Protein AF-A0A937IKQ8-F1 (afdb_monomer)

Solvent-accessible surface area (backbone atoms only — not comparable to full-atom values): 3748 Å² total; per-residue (Å²): 136,86,84,57,76,67,43,77,78,46,71,52,63,46,95,84,68,37,40,35,40,40,33,28,37,29,74,87,68,35,16,22,29,39,33,33,38,35,54,89,88,70,75,70,53,76,44,80,73,64,79,43,60,84,49,79,26,85,39,75,89,78,72

Radius of gyration: 12.31 Å; Cα contacts (8 Å, |Δi|>4): 129; chains: 1; bounding box: 27×24×31 Å

Structure (mmCIF, N/CA/C/O backbone):
data_AF-A0A937IKQ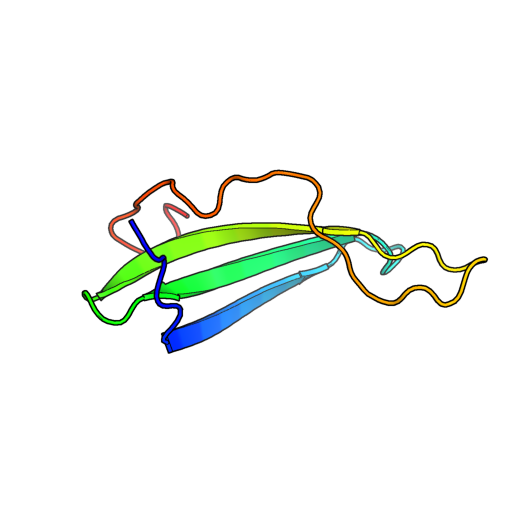8-F1
#
_entry.id   AF-A0A937IKQ8-F1
#
loop_
_atom_site.group_PDB
_atom_site.id
_atom_site.type_symbol
_atom_site.label_atom_id
_atom_site.label_alt_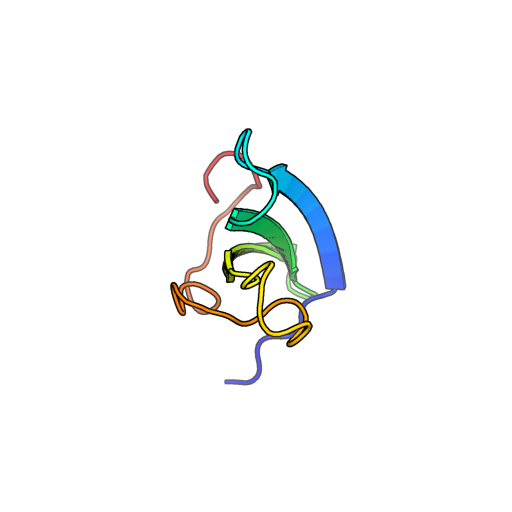id
_atom_site.label_comp_id
_atom_site.label_asym_id
_atom_site.label_entity_id
_atom_site.label_seq_id
_atom_site.pdbx_PDB_ins_code
_atom_site.Cartn_x
_atom_site.Cartn_y
_atom_site.Cartn_z
_atom_site.occupancy
_atom_site.B_iso_or_equiv
_atom_site.auth_seq_id
_atom_site.auth_comp_id
_atom_site.auth_asym_id
_atom_site.auth_atom_id
_atom_site.pdbx_PDB_model_num
ATOM 1 N N . MET A 1 1 ? -5.997 -13.805 9.670 1.00 60.97 1 MET A N 1
ATOM 2 C CA . MET A 1 1 ? -7.159 -12.913 9.454 1.00 60.97 1 MET A CA 1
ATOM 3 C C . MET A 1 1 ? -7.110 -12.409 8.024 1.00 60.97 1 MET A C 1
ATOM 5 O O . MET A 1 1 ? -6.022 -12.101 7.559 1.00 60.97 1 MET A O 1
ATOM 9 N N . LYS A 1 2 ? -8.241 -12.361 7.318 1.00 74.31 2 LYS A N 1
ATOM 10 C CA . LYS A 1 2 ? -8.310 -11.786 5.969 1.00 74.31 2 LYS A CA 1
ATOM 11 C C . LYS A 1 2 ? -8.476 -10.271 6.103 1.00 74.31 2 LYS A C 1
ATOM 13 O O . LYS A 1 2 ? -9.417 -9.826 6.752 1.00 74.31 2 LYS A O 1
ATOM 18 N N . ILE A 1 3 ? -7.555 -9.489 5.543 1.00 79.38 3 ILE A N 1
ATOM 19 C CA . ILE A 1 3 ? -7.698 -8.030 5.499 1.00 79.38 3 ILE A CA 1
ATOM 20 C C . ILE A 1 3 ? -8.673 -7.694 4.373 1.00 79.38 3 ILE A C 1
ATOM 22 O O . ILE A 1 3 ? -8.389 -7.964 3.209 1.00 79.38 3 ILE A O 1
ATOM 26 N N . GLU A 1 4 ? -9.814 -7.105 4.718 1.00 89.06 4 GLU A N 1
ATOM 27 C CA . GLU A 1 4 ? -10.802 -6.652 3.740 1.00 89.06 4 GLU A CA 1
ATOM 28 C C . GLU A 1 4 ? -10.693 -5.145 3.533 1.00 89.06 4 GLU A C 1
ATOM 30 O O . GLU A 1 4 ? -11.194 -4.333 4.321 1.00 89.06 4 GLU A O 1
ATOM 35 N N . ILE A 1 5 ? -9.991 -4.785 2.463 1.00 88.62 5 ILE A N 1
ATOM 36 C CA . ILE A 1 5 ? -9.876 -3.409 1.998 1.00 88.62 5 ILE A CA 1
ATOM 37 C C . ILE A 1 5 ? -11.189 -3.029 1.318 1.00 88.62 5 ILE A C 1
ATOM 39 O O . ILE A 1 5 ? -11.645 -3.726 0.414 1.00 88.62 5 ILE A O 1
ATOM 43 N N . LYS A 1 6 ? -11.790 -1.921 1.757 1.00 92.88 6 LYS A N 1
ATOM 44 C CA . LYS A 1 6 ? -12.998 -1.367 1.141 1.00 92.88 6 LYS A CA 1
ATOM 45 C C . LYS A 1 6 ? -12.638 -0.456 -0.025 1.00 92.88 6 LYS A C 1
ATOM 47 O O . LYS A 1 6 ? -13.232 -0.556 -1.090 1.00 92.88 6 LYS A O 1
ATOM 52 N N . THR A 1 7 ? -11.705 0.465 0.208 1.00 96.75 7 THR A N 1
ATOM 53 C CA . THR A 1 7 ? -11.281 1.453 -0.787 1.00 96.75 7 THR A CA 1
ATOM 54 C C . THR A 1 7 ? -9.889 1.974 -0.464 1.00 96.75 7 THR A C 1
ATOM 56 O O . THR A 1 7 ? -9.559 2.175 0.707 1.00 96.75 7 THR A O 1
ATOM 59 N N . VAL A 1 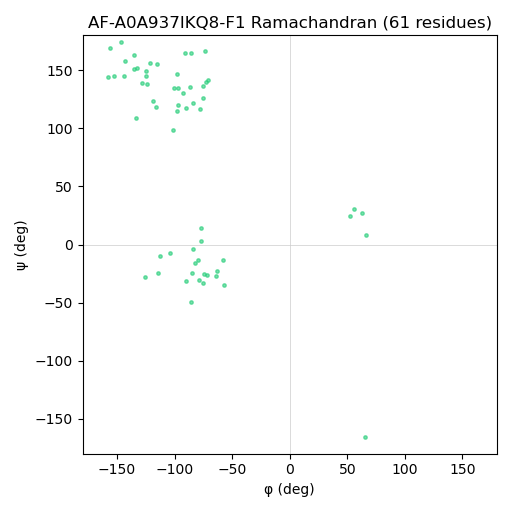8 ? -9.102 2.233 -1.504 1.00 97.25 8 VAL A N 1
ATOM 60 C CA . VAL A 1 8 ? -7.937 3.120 -1.423 1.00 97.25 8 VAL A CA 1
ATOM 61 C C . VAL A 1 8 ? -8.467 4.553 -1.376 1.00 97.25 8 VAL A C 1
ATOM 63 O O . VAL A 1 8 ? -9.437 4.868 -2.068 1.00 97.25 8 VAL A O 1
ATOM 66 N N . ILE A 1 9 ? -7.911 5.383 -0.498 1.00 97.62 9 ILE A N 1
ATOM 67 C CA . ILE A 1 9 ? -8.340 6.779 -0.295 1.00 97.62 9 ILE A CA 1
ATOM 68 C C . ILE A 1 9 ? -7.264 7.783 -0.693 1.00 97.62 9 ILE A C 1
ATOM 70 O O . ILE A 1 9 ? -7.591 8.922 -1.009 1.00 97.62 9 ILE A O 1
ATOM 74 N N . ASN A 1 10 ? -6.001 7.365 -0.682 1.00 97.62 10 ASN A N 1
ATOM 75 C CA . ASN A 1 10 ? -4.880 8.178 -1.112 1.00 97.62 10 ASN A CA 1
ATOM 76 C C . ASN A 1 10 ? -3.758 7.269 -1.623 1.00 97.62 10 ASN A C 1
ATOM 78 O O . ASN A 1 10 ? -3.543 6.192 -1.068 1.00 97.62 10 ASN A O 1
ATOM 82 N N . SER A 1 11 ? -3.043 7.729 -2.645 1.00 97.62 11 SER A N 1
ATOM 83 C CA . SER A 1 11 ? -1.886 7.044 -3.221 1.00 97.62 11 SER A CA 1
ATOM 84 C C . SER A 1 11 ? -0.768 8.059 -3.403 1.00 97.62 11 SER A C 1
ATOM 86 O O . SER A 1 11 ? -0.841 8.946 -4.258 1.00 97.62 11 SER A O 1
ATOM 88 N N . ILE A 1 12 ? 0.272 7.938 -2.587 1.00 97.62 1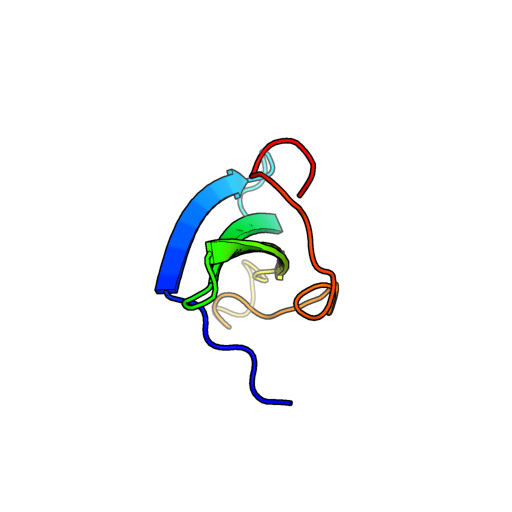2 ILE A N 1
ATOM 89 C CA . ILE A 1 12 ? 1.408 8.858 -2.583 1.00 97.62 12 ILE A CA 1
ATOM 90 C C . ILE A 1 12 ? 2.512 8.222 -3.416 1.00 97.62 12 ILE A C 1
ATOM 92 O O . ILE A 1 12 ? 3.031 7.168 -3.058 1.00 97.62 12 ILE A O 1
ATOM 96 N N . ASN A 1 13 ? 2.856 8.845 -4.539 1.00 97.69 13 ASN A N 1
ATOM 97 C CA . ASN A 1 13 ? 3.883 8.350 -5.453 1.00 97.69 13 ASN A CA 1
ATOM 98 C C . ASN A 1 13 ? 5.205 9.070 -5.193 1.00 97.69 13 ASN A C 1
ATOM 100 O O . ASN A 1 13 ? 5.214 10.263 -4.880 1.00 97.69 13 ASN A O 1
ATOM 104 N N . ASN A 1 14 ? 6.323 8.370 -5.370 1.00 97.00 14 ASN A N 1
ATOM 105 C CA . ASN A 1 14 ? 7.609 9.045 -5.479 1.00 97.00 14 ASN A CA 1
ATOM 106 C C . ASN A 1 14 ? 7.746 9.748 -6.842 1.00 97.00 14 ASN A C 1
ATOM 108 O O . ASN A 1 14 ? 7.000 9.482 -7.785 1.00 97.00 14 ASN A O 1
ATOM 112 N N . ASN A 1 15 ? 8.742 10.626 -6.962 1.00 97.31 15 ASN A N 1
ATOM 113 C CA . ASN A 1 15 ? 8.956 11.416 -8.180 1.00 97.31 15 ASN A CA 1
ATOM 114 C C . ASN A 1 15 ? 9.299 10.563 -9.412 1.00 97.31 15 ASN A C 1
ATOM 116 O O . ASN A 1 15 ? 9.023 10.972 -10.534 1.00 97.31 15 ASN A O 1
ATOM 120 N N . GLU A 1 16 ? 9.898 9.388 -9.211 1.00 95.19 16 GLU A N 1
ATOM 121 C CA . GLU A 1 16 ? 10.246 8.462 -10.295 1.00 95.19 16 GLU A CA 1
ATOM 122 C C . GLU A 1 16 ? 9.043 7.630 -10.768 1.00 95.19 16 GLU A C 1
ATOM 124 O O . GLU A 1 16 ? 9.100 6.983 -11.813 1.00 95.19 16 GLU A O 1
ATOM 129 N N . GLY A 1 17 ? 7.944 7.625 -10.006 1.00 94.12 17 GLY A N 1
ATOM 130 C CA . GLY A 1 17 ? 6.748 6.847 -10.306 1.00 94.12 17 GLY A CA 1
ATOM 131 C C . GLY A 1 17 ? 6.987 5.335 -10.311 1.00 94.12 17 GLY A C 1
ATOM 132 O O . GLY A 1 17 ? 6.299 4.624 -11.042 1.00 94.12 17 GLY A O 1
ATOM 133 N N . ASN A 1 18 ? 7.968 4.837 -9.558 1.00 95.88 18 ASN A N 1
ATOM 134 C CA . ASN A 1 18 ? 8.281 3.408 -9.400 1.00 95.88 18 ASN A CA 1
ATOM 135 C C . ASN A 1 18 ? 8.000 2.898 -7.975 1.00 95.88 18 ASN A C 1
ATOM 137 O O . ASN A 1 18 ? 8.001 1.687 -7.754 1.00 95.88 18 ASN A O 1
ATOM 141 N N . LEU A 1 19 ? 7.711 3.804 -7.034 1.00 97.00 19 LEU A N 1
ATOM 142 C CA . LEU A 1 19 ? 7.301 3.513 -5.664 1.00 97.00 19 LEU A CA 1
ATOM 143 C C . LEU A 1 19 ? 6.023 4.279 -5.328 1.00 97.00 19 LEU A C 1
ATOM 145 O O . LEU A 1 19 ? 5.890 5.461 -5.662 1.00 97.00 19 LEU A O 1
ATOM 149 N N . CYS A 1 20 ? 5.108 3.624 -4.621 1.00 97.25 20 CYS A N 1
ATOM 150 C CA . CYS A 1 20 ? 3.959 4.293 -4.033 1.00 97.25 20 CYS A CA 1
ATOM 151 C C . CYS A 1 20 ? 3.583 3.712 -2.671 1.00 97.25 20 CYS A C 1
ATOM 153 O O . CYS A 1 20 ? 3.894 2.563 -2.344 1.00 97.25 20 CYS A O 1
ATOM 155 N N . VAL A 1 21 ? 2.888 4.532 -1.890 1.00 98.19 21 VAL A N 1
ATOM 156 C CA . VAL A 1 21 ? 2.212 4.134 -0.658 1.00 98.19 21 VAL A CA 1
ATOM 157 C C . VAL A 1 21 ? 0.721 4.337 -0.861 1.00 98.19 21 VAL A C 1
ATOM 159 O O . VAL A 1 21 ? 0.276 5.467 -1.074 1.00 98.19 21 VAL A O 1
ATOM 162 N N . ASP A 1 22 ? -0.043 3.251 -0.780 1.00 97.81 22 ASP A N 1
ATOM 163 C CA . ASP A 1 22 ? -1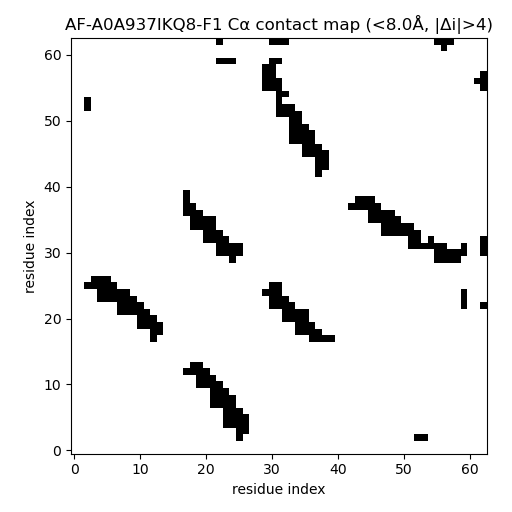.501 3.318 -0.821 1.00 97.81 22 ASP A CA 1
ATOM 164 C C . ASP A 1 22 ? -2.051 3.304 0.598 1.00 97.81 22 ASP A C 1
ATOM 166 O O . ASP A 1 22 ? -1.886 2.321 1.324 1.00 97.81 22 ASP A O 1
ATOM 170 N N . ILE A 1 23 ? -2.767 4.363 0.960 1.00 98.31 23 ILE A N 1
ATOM 171 C CA . ILE A 1 23 ? -3.544 4.449 2.193 1.00 98.31 23 ILE A CA 1
ATOM 172 C C . ILE A 1 23 ? -4.966 3.994 1.878 1.00 98.31 23 ILE A C 1
ATOM 174 O O . ILE A 1 23 ? -5.602 4.457 0.924 1.00 98.31 23 ILE A O 1
ATOM 178 N N . PHE A 1 24 ? -5.493 3.084 2.688 1.00 98.00 24 PHE A N 1
ATOM 179 C CA . PHE A 1 24 ? -6.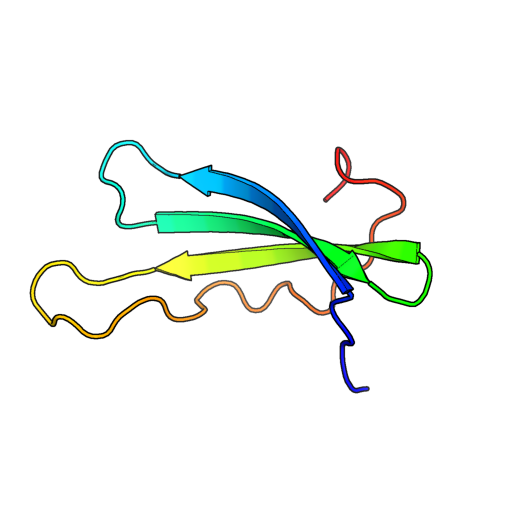789 2.467 2.457 1.00 98.00 24 PHE A CA 1
ATOM 180 C C . PHE A 1 24 ? -7.646 2.381 3.718 1.00 98.00 24 PHE A C 1
ATOM 182 O O . PHE A 1 24 ? -7.166 2.225 4.842 1.00 98.00 24 PHE A O 1
ATOM 189 N N . LYS A 1 25 ? -8.964 2.412 3.506 1.00 97.81 25 LYS A N 1
ATOM 190 C CA . LYS A 1 25 ? -9.975 2.171 4.538 1.00 97.81 25 LYS A CA 1
ATOM 191 C C . LYS A 1 25 ? -10.501 0.742 4.426 1.00 97.81 25 LYS A C 1
ATOM 193 O O . LYS A 1 25 ? -10.824 0.266 3.335 1.00 97.81 25 LYS A O 1
ATOM 198 N N . ARG A 1 26 ? -10.614 0.052 5.559 1.00 95.81 26 ARG A N 1
ATOM 199 C CA . ARG A 1 26 ? -11.174 -1.304 5.669 1.00 95.81 26 ARG A CA 1
ATOM 200 C C . ARG A 1 26 ? -12.681 -1.278 5.934 1.00 95.81 26 ARG A C 1
ATOM 202 O O . ARG A 1 26 ? -13.234 -0.267 6.372 1.00 95.81 26 ARG A O 1
ATOM 209 N N . ASN A 1 27 ? -13.348 -2.417 5.736 1.00 94.94 27 ASN A N 1
ATOM 210 C CA . ASN A 1 27 ? -14.782 -2.576 6.034 1.00 94.94 27 ASN A CA 1
ATOM 211 C C . ASN A 1 27 ? -15.131 -2.269 7.501 1.00 94.94 27 ASN A C 1
ATOM 213 O O . ASN A 1 27 ? -16.164 -1.668 7.780 1.00 94.94 27 ASN A O 1
ATOM 217 N N . ASN A 1 28 ? -14.235 -2.602 8.433 1.00 94.25 28 ASN A N 1
ATOM 218 C CA . ASN A 1 28 ? -14.390 -2.320 9.863 1.00 94.25 28 ASN A CA 1
ATOM 219 C C . ASN A 1 28 ? -14.104 -0.852 10.251 1.00 94.25 28 ASN A C 1
ATOM 221 O O . ASN A 1 28 ? -13.916 -0.562 11.427 1.00 94.25 28 ASN A O 1
ATOM 225 N N . GLN A 1 29 ? -14.043 0.060 9.277 1.00 94.25 29 GLN A N 1
ATOM 226 C CA . GLN A 1 29 ? -13.782 1.494 9.449 1.00 94.25 29 GLN A CA 1
ATOM 227 C C . GLN A 1 29 ? -12.384 1.864 9.968 1.00 94.25 29 GLN A C 1
ATOM 229 O O . GLN A 1 29 ? -12.136 3.041 10.209 1.00 94.25 29 GLN A O 1
ATOM 234 N N . THR A 1 30 ? -11.464 0.903 10.073 1.00 97.06 30 THR A N 1
ATOM 235 C CA . THR A 1 30 ? -10.049 1.176 10.368 1.00 97.06 30 THR A CA 1
ATOM 236 C C . THR A 1 30 ? -9.254 1.498 9.107 1.00 97.06 30 THR A C 1
ATOM 238 O O . THR A 1 30 ? -9.693 1.198 7.991 1.00 97.06 30 THR A O 1
ATOM 241 N N . PHE A 1 31 ? -8.061 2.057 9.294 1.00 97.94 31 PHE A N 1
ATOM 242 C CA . PHE A 1 31 ? -7.162 2.454 8.215 1.00 97.94 31 PHE A CA 1
ATOM 243 C C . PHE A 1 31 ? -5.877 1.630 8.233 1.00 97.94 31 PHE A C 1
ATOM 245 O O . PHE A 1 31 ? -5.495 1.042 9.254 1.00 97.94 31 PHE A O 1
ATOM 252 N N . GLY A 1 32 ? -5.248 1.530 7.072 1.00 97.38 32 GLY A N 1
ATOM 253 C CA . GLY A 1 32 ? -3.975 0.860 6.864 1.00 97.38 32 GLY A CA 1
ATOM 254 C C . GLY A 1 32 ? -3.292 1.408 5.627 1.00 97.38 32 GLY A C 1
ATOM 255 O O . GLY A 1 32 ? -3.915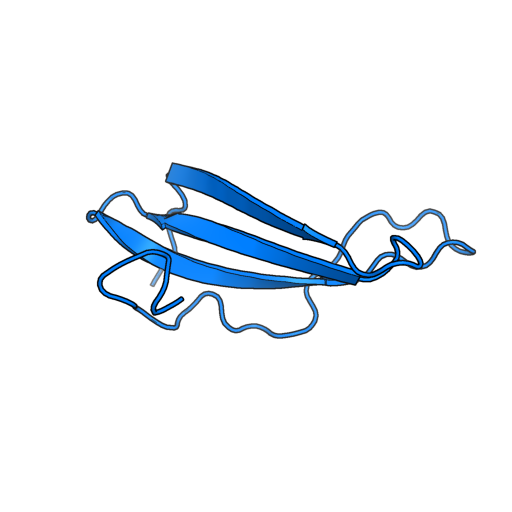 2.115 4.836 1.00 97.38 32 GLY A O 1
ATOM 256 N N . PHE A 1 33 ? -2.034 1.032 5.457 1.00 97.88 33 PHE A N 1
ATOM 257 C CA . PHE A 1 33 ? -1.284 1.333 4.254 1.00 97.88 33 PHE A CA 1
ATOM 258 C C . PHE A 1 33 ? -0.509 0.109 3.776 1.00 97.88 33 PHE A C 1
ATOM 260 O O . PHE A 1 33 ? -0.335 -0.875 4.508 1.00 97.88 33 PHE A O 1
ATOM 267 N N . GLU A 1 34 ? -0.080 0.155 2.524 1.00 98.00 34 GLU A N 1
ATOM 268 C CA . GLU A 1 34 ? 0.857 -0.805 1.959 1.00 98.00 34 GLU A CA 1
ATOM 269 C C . GLU A 1 34 ? 1.787 -0.102 0.973 1.00 98.00 34 GLU A C 1
ATOM 271 O O . GLU A 1 34 ? 1.383 0.831 0.278 1.00 98.00 34 GLU A O 1
ATOM 276 N N . GLU A 1 35 ? 3.032 -0.563 0.930 1.00 98.12 35 GLU A N 1
ATOM 277 C CA . GLU A 1 35 ? 4.049 -0.046 0.020 1.00 98.12 35 GLU A CA 1
ATOM 278 C C . GLU A 1 35 ? 4.141 -0.940 -1.207 1.00 98.12 35 GLU A C 1
ATOM 280 O O . GLU A 1 35 ? 4.222 -2.173 -1.097 1.00 98.12 35 GLU A O 1
ATOM 285 N N . TYR A 1 36 ? 4.185 -0.307 -2.372 1.00 97.31 36 TYR A N 1
ATOM 286 C CA . TYR A 1 36 ? 4.305 -0.991 -3.643 1.00 97.31 36 TYR A CA 1
ATOM 287 C C . TYR A 1 36 ? 5.492 -0.471 -4.433 1.00 97.31 36 TYR A C 1
ATOM 289 O O . TYR A 1 36 ? 5.861 0.703 -4.372 1.00 97.31 36 TYR A O 1
ATOM 297 N N . ARG A 1 37 ? 6.050 -1.376 -5.229 1.00 96.31 37 ARG A N 1
ATOM 298 C CA . ARG A 1 37 ? 7.061 -1.095 -6.236 1.00 96.31 37 ARG A CA 1
ATOM 299 C C . ARG A 1 37 ? 6.592 -1.617 -7.584 1.00 96.31 37 ARG A C 1
ATOM 301 O O . ARG A 1 37 ? 5.944 -2.658 -7.651 1.00 96.31 37 ARG A O 1
ATOM 308 N N . ARG A 1 38 ? 6.938 -0.908 -8.652 1.00 95.00 38 ARG A N 1
ATOM 309 C CA . ARG A 1 38 ? 6.936 -1.452 -10.011 1.00 95.00 38 ARG A CA 1
ATOM 310 C C . ARG A 1 38 ? 8.322 -1.271 -10.601 1.00 95.00 38 ARG A C 1
ATOM 312 O O . ARG A 1 38 ? 8.927 -0.215 -10.436 1.00 95.00 38 ARG A O 1
ATOM 319 N N . ASP A 1 39 ? 8.811 -2.285 -11.297 1.00 92.25 39 ASP A N 1
ATOM 320 C CA . ASP A 1 39 ? 10.075 -2.172 -12.018 1.00 92.25 39 ASP A CA 1
ATOM 321 C C . ASP A 1 39 ? 9.786 -1.680 -13.444 1.00 92.25 39 ASP A C 1
ATOM 323 O O . ASP A 1 39 ? 9.072 -2.369 -14.187 1.00 92.25 39 ASP A O 1
ATOM 327 N N . PRO A 1 40 ? 10.284 -0.492 -13.834 1.00 87.38 40 PRO A N 1
ATOM 328 C CA . PRO A 1 40 ? 10.002 0.077 -15.149 1.00 87.38 40 PRO A CA 1
ATOM 329 C C . PRO A 1 40 ? 10.556 -0.775 -16.301 1.00 87.38 40 PRO A C 1
ATOM 331 O O . PRO A 1 40 ? 10.030 -0.710 -17.410 1.00 87.38 40 PRO A O 1
ATOM 334 N N . GLU A 1 41 ? 11.562 -1.614 -16.048 1.00 90.62 41 GLU A N 1
ATOM 335 C CA . GLU A 1 41 ? 12.221 -2.448 -17.055 1.00 90.62 41 GLU A CA 1
ATOM 336 C C . GLU A 1 41 ? 11.511 -3.783 -17.316 1.00 90.62 41 GLU A C 1
ATOM 338 O O . GLU A 1 41 ? 11.685 -4.370 -18.382 1.00 90.62 41 GLU A O 1
ATOM 343 N N . THR A 1 42 ? 10.733 -4.296 -16.356 1.00 85.94 42 THR A N 1
ATOM 344 C CA . THR A 1 42 ? 10.207 -5.675 -16.420 1.00 85.94 42 THR A CA 1
ATOM 345 C C . THR A 1 42 ? 8.730 -5.754 -16.802 1.00 85.94 42 THR A C 1
ATOM 347 O O . THR A 1 42 ? 8.216 -6.847 -17.022 1.00 85.94 42 THR A O 1
ATOM 350 N N . ASN A 1 43 ? 8.035 -4.612 -16.884 1.00 77.00 43 ASN A N 1
ATOM 351 C CA . ASN A 1 43 ? 6.591 -4.524 -17.131 1.00 77.00 43 ASN A CA 1
ATOM 352 C C . ASN A 1 43 ? 5.734 -5.387 -16.171 1.00 77.00 43 ASN A C 1
ATOM 354 O O . ASN A 1 43 ? 4.611 -5.768 -16.494 1.00 77.00 43 ASN A O 1
ATOM 358 N N . SER A 1 44 ? 6.253 -5.688 -14.975 1.00 83.12 44 SER A N 1
ATOM 359 C CA . SER A 1 44 ? 5.648 -6.633 -14.019 1.00 83.12 44 SER A CA 1
ATOM 360 C C . SER A 1 44 ? 4.452 -6.069 -13.236 1.00 83.12 44 SER A C 1
ATOM 362 O O . SER A 1 44 ? 3.902 -6.745 -12.369 1.00 83.12 44 SER A O 1
ATOM 364 N N . GLY A 1 45 ? 4.034 -4.832 -13.518 1.00 91.56 45 GLY A N 1
ATOM 365 C CA . GLY A 1 45 ? 3.036 -4.123 -12.716 1.00 91.56 45 GLY A CA 1
ATOM 366 C C . GLY A 1 45 ? 3.527 -3.819 -11.295 1.00 91.56 45 GLY A C 1
ATOM 367 O O . GLY A 1 45 ? 4.721 -3.879 -11.006 1.00 91.56 45 GLY A O 1
ATOM 368 N N . TRP A 1 46 ? 2.594 -3.449 -10.415 1.00 95.50 46 TRP A N 1
ATOM 369 C CA . TRP A 1 46 ? 2.879 -3.133 -9.014 1.00 95.50 46 TRP A CA 1
ATOM 370 C C . TRP A 1 46 ? 2.861 -4.390 -8.139 1.00 95.50 46 TRP A C 1
ATOM 372 O O . TRP A 1 46 ? 1.925 -5.188 -8.207 1.00 95.50 46 TRP A O 1
ATOM 382 N N . TYR A 1 47 ? 3.848 -4.529 -7.258 1.00 95.19 47 TYR A N 1
ATOM 383 C CA . TYR A 1 47 ? 3.930 -5.596 -6.263 1.00 95.19 47 TYR A CA 1
ATOM 384 C C . TYR A 1 47 ? 4.269 -5.038 -4.879 1.00 95.19 47 TYR A C 1
ATOM 386 O O . TYR A 1 47 ? 4.894 -3.989 -4.745 1.00 95.19 47 TYR A O 1
ATOM 394 N N . LYS A 1 48 ? 3.816 -5.739 -3.835 1.00 95.69 48 LYS A N 1
ATOM 395 C CA . LYS A 1 48 ? 3.994 -5.326 -2.435 1.00 95.69 48 LYS A CA 1
ATOM 396 C C . LYS A 1 48 ? 5.437 -5.509 -1.986 1.00 95.69 48 LYS A C 1
ATOM 398 O O . LYS A 1 48 ? 6.029 -6.548 -2.278 1.00 95.69 48 LYS A O 1
ATOM 403 N N . ILE A 1 49 ? 5.948 -4.551 -1.217 1.00 97.00 49 ILE A N 1
ATOM 404 C CA . ILE A 1 49 ? 7.303 -4.612 -0.647 1.00 97.00 49 ILE A CA 1
ATOM 405 C C . ILE A 1 49 ? 7.349 -4.434 0.880 1.00 97.00 49 ILE A C 1
ATOM 407 O O . ILE A 1 49 ? 8.242 -4.994 1.511 1.00 97.00 49 ILE A O 1
ATOM 411 N N . GLY A 1 50 ? 6.396 -3.713 1.486 1.00 94.75 50 GLY A N 1
ATOM 412 C CA . GLY A 1 50 ? 6.431 -3.379 2.921 1.00 94.75 50 GLY A CA 1
ATOM 413 C C . GLY A 1 50 ? 5.741 -4.397 3.839 1.00 94.75 50 GLY A C 1
ATOM 414 O O . GLY A 1 50 ? 6.153 -4.601 4.980 1.00 94.75 50 GLY A O 1
ATOM 415 N N . PHE A 1 51 ? 4.692 -5.059 3.345 1.00 93.81 51 PHE A N 1
ATOM 416 C CA . PHE A 1 51 ? 3.834 -5.988 4.094 1.00 93.81 51 PHE A CA 1
ATOM 417 C C . PHE A 1 51 ? 3.200 -5.370 5.357 1.00 93.81 51 PHE A C 1
ATOM 419 O O . PHE A 1 51 ? 2.906 -6.064 6.337 1.00 93.81 51 PHE A O 1
ATOM 426 N N . TYR A 1 52 ? 2.939 -4.059 5.335 1.00 95.69 52 TYR A N 1
ATOM 427 C CA . TYR A 1 52 ? 2.380 -3.315 6.472 1.00 95.69 52 TYR A CA 1
ATOM 428 C C . TYR A 1 52 ? 0.859 -3.391 6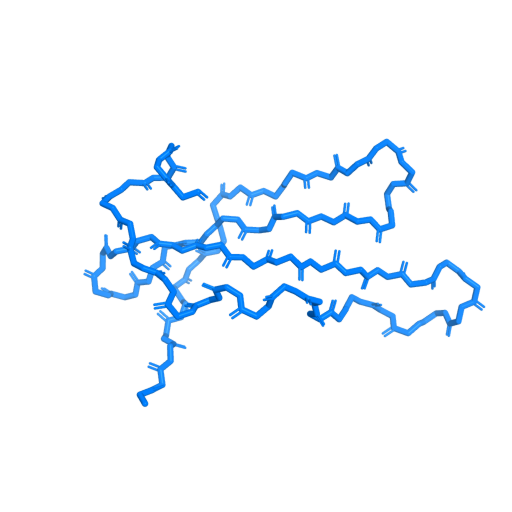.579 1.00 95.69 52 TYR A C 1
ATOM 430 O O . TYR A 1 52 ? 0.291 -2.946 7.578 1.00 95.69 52 TYR A O 1
ATOM 438 N N . SER A 1 53 ? 0.193 -4.030 5.617 1.00 92.94 53 SER A N 1
ATOM 439 C CA . SER A 1 53 ? -1.269 -4.076 5.526 1.00 92.94 53 SER A CA 1
ATOM 440 C C . SER A 1 53 ? -2.001 -4.668 6.744 1.00 92.94 53 SER A C 1
ATOM 442 O O . SER A 1 53 ? -3.211 -4.466 6.868 1.00 92.94 53 SER A O 1
ATOM 444 N N . ASN A 1 54 ? -1.309 -5.347 7.669 1.00 94.25 54 ASN A N 1
ATOM 445 C CA . ASN A 1 54 ? -1.871 -5.832 8.941 1.00 94.25 54 ASN A CA 1
ATOM 446 C C . ASN A 1 54 ? -1.917 -4.771 10.058 1.00 94.25 54 ASN A C 1
ATOM 448 O O . ASN A 1 54 ? -2.616 -4.975 11.050 1.00 94.25 54 ASN A O 1
ATOM 452 N N . LYS A 1 55 ? -1.190 -3.654 9.931 1.00 95.81 55 LYS A N 1
ATOM 453 C CA . LYS A 1 55 ? -1.197 -2.571 10.925 1.00 95.81 55 LYS A CA 1
ATOM 454 C C . LYS A 1 55 ? -2.525 -1.816 10.890 1.00 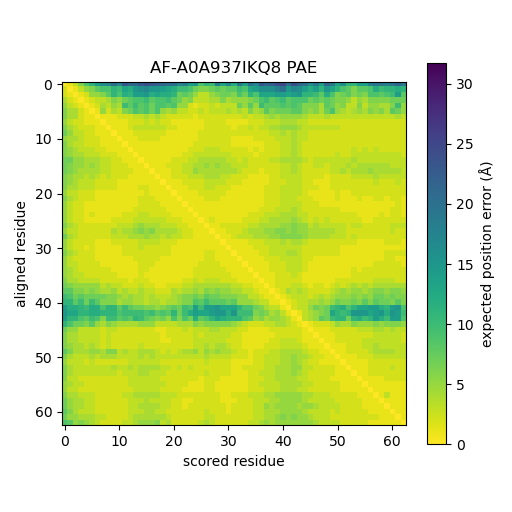95.81 55 LYS A C 1
ATOM 456 O O . LYS A 1 55 ? -3.097 -1.601 9.821 1.00 95.81 55 LYS A O 1
ATOM 461 N N . VAL A 1 56 ? -3.029 -1.429 12.058 1.00 96.50 56 VAL A N 1
ATOM 462 C CA . VAL A 1 56 ? -4.358 -0.827 12.218 1.00 96.50 56 VAL A CA 1
ATOM 463 C C . VAL A 1 56 ? -4.220 0.575 12.795 1.00 96.50 56 VAL A C 1
ATOM 465 O O . VAL A 1 56 ? -3.676 0.734 13.884 1.00 96.50 56 VAL A O 1
ATOM 468 N N . PHE A 1 57 ? -4.763 1.559 12.082 1.00 97.50 57 PHE A N 1
ATOM 469 C CA . PHE A 1 57 ? -4.735 2.973 12.454 1.00 97.50 57 PHE A CA 1
ATOM 470 C C . PHE A 1 57 ? -6.152 3.534 12.588 1.00 97.50 57 PHE A C 1
ATOM 472 O O . PHE A 1 57 ? -7.106 2.991 12.006 1.00 97.50 57 PHE A O 1
ATOM 479 N N . LYS A 1 58 ? -6.302 4.608 13.376 1.00 97.00 58 LYS A N 1
ATOM 480 C CA . LYS A 1 58 ? -7.614 5.217 13.659 1.00 97.00 58 LYS A CA 1
ATOM 481 C C . LYS A 1 58 ? -8.114 6.101 12.523 1.00 97.00 58 LYS A C 1
ATOM 483 O O . LYS A 1 58 ? -9.322 6.223 12.339 1.00 97.00 58 LYS A O 1
ATOM 488 N N . ASN A 1 59 ? -7.197 6.723 11.795 1.00 95.88 59 ASN A N 1
ATOM 489 C CA . ASN A 1 59 ? -7.469 7.629 10.687 1.00 95.88 59 ASN A CA 1
ATOM 490 C C . ASN A 1 59 ? -6.365 7.501 9.629 1.00 95.88 59 ASN A C 1
ATOM 492 O O . ASN A 1 59 ? -5.398 6.766 9.814 1.00 95.88 59 ASN A O 1
ATOM 496 N N . ASP A 1 60 ? -6.561 8.187 8.514 1.00 94.50 60 ASP A N 1
ATOM 497 C CA . ASP A 1 60 ? -5.681 8.218 7.353 1.00 94.50 60 ASP A CA 1
ATOM 498 C C . ASP A 1 60 ? -4.385 9.001 7.575 1.00 94.50 60 ASP A C 1
ATOM 500 O O . ASP A 1 60 ? -3.396 8.673 6.945 1.00 94.50 60 ASP A O 1
ATOM 504 N N . THR A 1 61 ? -4.363 9.983 8.478 1.00 94.88 61 THR A N 1
ATOM 505 C CA . THR A 1 61 ? -3.140 10.730 8.824 1.00 94.88 61 THR A CA 1
ATOM 506 C C . THR A 1 61 ? -2.187 9.916 9.703 1.00 94.88 61 THR A C 1
ATOM 508 O O . THR A 1 61 ? -0.976 10.098 9.644 1.00 94.88 61 THR A O 1
ATOM 511 N N . GLU A 1 62 ? -2.729 9.053 10.568 1.00 94.44 62 GLU A N 1
ATOM 512 C CA . GLU A 1 62 ? -1.947 8.110 11.379 1.00 94.44 62 GLU A CA 1
ATOM 513 C C . GLU A 1 62 ? -1.399 6.933 10.560 1.00 94.44 62 GLU A C 1
ATOM 515 O O . GLU A 1 62 ? -0.429 6.310 10.996 1.00 94.44 62 GLU A O 1
ATOM 520 N N . ALA A 1 63 ? -2.057 6.601 9.444 1.00 90.44 63 ALA A N 1
ATOM 521 C CA . ALA A 1 63 ? -1.673 5.528 8.533 1.00 90.44 63 ALA A CA 1
ATOM 522 C C . ALA A 1 63 ? -0.589 6.003 7.560 1.00 90.44 63 ALA A C 1
ATOM 524 O O . ALA A 1 63 ? 0.396 5.250 7.415 1.00 90.44 63 ALA A O 1
#

Sequence (63 aa):
MKIEIKTVINSINNNEGNLCVDIFKRNNQTFGFEEYRRDPETNSGWYKIGFYSNKVFKNDTEA

Mean predicted aligned error: 3.4 Å

pLDDT: mean 93.73, std 6.5, range [60.97, 98.31]

Foldseek 3Di:
DDFAFPDFDDWAADPVRQKIKTWTAGPVRWIWIWIWGDDPVPNPPIDTDPPGSPDTHNDRVRD

Nearest PDB structures (foldseek):
  6fz6-assembly2_B  TM=8.485E-01  e=3.060E+00  Sphaerobacter thermophilus DSM 20745
  7snx-assembly1_A  TM=4.290E-01  e=2.445E+00  Oplophorus gracilirostris
  7sny-assembly1_A  TM=4.300E-01  e=3.829E+00  Oplophorus gracilirostris

Secondary structure (DSSP, 8-state):
----EEEEEEEEE-TTSSEEEEEEEETTS-EEEEEEEE-TTTT--EEESS-GGG--BSSTTT-